Protein AF-A0A7J7TX63-F1 (afdb_monomer_lite)

Structure (mmCIF, N/CA/C/O backbone):
data_AF-A0A7J7TX63-F1
#
_entry.id   AF-A0A7J7TX63-F1
#
loop_
_atom_site.group_PDB
_atom_site.id
_atom_site.type_symbol
_atom_site.label_atom_id
_atom_site.label_alt_id
_atom_site.label_comp_id
_atom_site.label_asym_id
_atom_site.label_entity_id
_atom_site.label_seq_id
_atom_site.pdbx_PDB_ins_code
_atom_site.Cartn_x
_atom_site.Cartn_y
_atom_site.Cartn_z
_atom_site.occupancy
_atom_site.B_iso_or_equiv
_atom_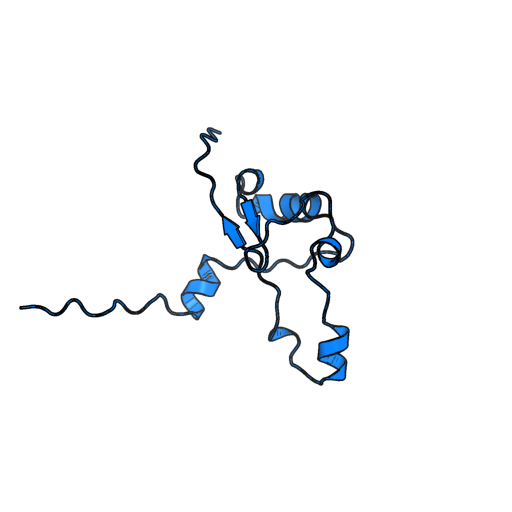site.auth_seq_id
_atom_site.auth_comp_id
_atom_site.auth_asym_id
_atom_site.auth_atom_id
_atom_site.pdbx_PDB_model_num
ATOM 1 N N . MET A 1 1 ? -5.330 -40.725 -25.809 1.00 42.59 1 MET A N 1
ATOM 2 C CA . MET A 1 1 ? -5.179 -39.253 -25.761 1.00 42.59 1 MET A CA 1
ATOM 3 C C . MET A 1 1 ? -5.142 -38.820 -24.302 1.00 42.59 1 MET A C 1
ATOM 5 O O . MET A 1 1 ? -6.085 -39.157 -23.592 1.00 42.59 1 MET A O 1
ATOM 9 N N . PRO A 1 2 ? -4.081 -38.156 -23.818 1.00 42.59 2 PRO A N 1
ATOM 10 C CA . PRO A 1 2 ? -4.022 -37.711 -22.433 1.00 42.59 2 PRO A CA 1
ATOM 11 C C . PRO A 1 2 ? -4.830 -36.418 -22.284 1.00 42.59 2 PRO A C 1
ATOM 13 O O . PRO A 1 2 ? -4.568 -35.423 -22.957 1.00 42.59 2 PRO A O 1
ATOM 16 N N . ARG A 1 3 ? -5.844 -36.439 -21.417 1.00 51.66 3 ARG A N 1
ATOM 17 C CA . ARG A 1 3 ? -6.556 -35.228 -21.002 1.00 51.66 3 ARG A CA 1
ATOM 18 C C . ARG A 1 3 ? -5.585 -34.414 -20.147 1.00 51.66 3 ARG A C 1
ATOM 20 O O . ARG A 1 3 ? -5.186 -34.886 -19.086 1.00 51.66 3 ARG A O 1
ATOM 27 N N . ARG A 1 4 ? -5.172 -33.228 -20.612 1.00 52.56 4 ARG A N 1
ATOM 28 C CA . ARG A 1 4 ? -4.494 -32.237 -19.761 1.00 52.56 4 ARG A CA 1
ATOM 29 C C . ARG A 1 4 ? -5.465 -31.888 -18.632 1.00 52.56 4 ARG A C 1
ATOM 31 O O . ARG A 1 4 ? -6.438 -31.177 -18.861 1.00 52.56 4 ARG A O 1
ATOM 38 N N . GLY A 1 5 ? -5.250 -32.474 -17.457 1.00 51.19 5 GLY A N 1
ATOM 39 C CA . GLY A 1 5 ? -5.959 -32.084 -16.246 1.00 51.19 5 GLY A CA 1
ATOM 40 C C . GLY A 1 5 ? -5.620 -30.635 -15.910 1.00 51.19 5 GLY A C 1
ATOM 41 O O . GLY A 1 5 ? -4.493 -30.195 -16.139 1.00 51.19 5 GLY A O 1
ATOM 42 N N . LEU A 1 6 ? -6.604 -29.900 -15.395 1.00 57.31 6 LEU A N 1
ATOM 43 C CA . LEU A 1 6 ? -6.370 -28.634 -14.710 1.00 57.31 6 LEU A CA 1
ATOM 44 C C . LEU A 1 6 ? -5.308 -28.892 -13.634 1.00 57.31 6 LEU A C 1
ATOM 46 O O . LEU A 1 6 ? -5.509 -29.729 -12.755 1.00 57.31 6 LEU A O 1
ATOM 50 N N . VAL A 1 7 ? -4.152 -28.240 -13.755 1.00 55.44 7 VAL A N 1
ATOM 51 C CA . VAL A 1 7 ? -3.126 -28.273 -12.711 1.00 55.44 7 VAL A CA 1
ATOM 52 C C . VAL A 1 7 ? -3.766 -27.639 -11.482 1.00 55.44 7 VAL A C 1
ATOM 54 O O . VAL A 1 7 ? -4.301 -26.535 -11.586 1.00 55.44 7 VAL A O 1
ATOM 57 N N . ALA A 1 8 ? -3.773 -28.340 -10.347 1.00 59.31 8 ALA A N 1
ATOM 58 C CA . ALA A 1 8 ? -4.221 -27.742 -9.098 1.00 59.31 8 ALA A CA 1
ATOM 59 C C . ALA A 1 8 ? -3.410 -26.459 -8.878 1.00 59.31 8 ALA A C 1
ATOM 61 O O . ALA A 1 8 ? -2.177 -26.498 -8.893 1.00 59.31 8 ALA A O 1
ATOM 62 N N . GLY A 1 9 ? -4.103 -25.324 -8.749 1.00 59.06 9 GLY A N 1
ATOM 63 C CA . GLY A 1 9 ? -3.463 -24.070 -8.371 1.00 59.06 9 GLY A CA 1
ATOM 64 C C . GLY A 1 9 ? -2.676 -24.258 -7.067 1.00 59.06 9 GLY A C 1
ATOM 65 O O . GLY A 1 9 ? -2.960 -25.190 -6.308 1.00 59.06 9 GLY A O 1
ATOM 66 N N . PRO A 1 10 ? -1.660 -23.424 -6.805 1.00 58.34 10 PRO A N 1
ATOM 67 C CA . PRO A 1 10 ? -0.870 -23.538 -5.585 1.00 58.34 10 PRO A CA 1
ATOM 68 C C . PRO A 1 10 ? -1.788 -23.553 -4.353 1.00 58.34 10 PRO A C 1
ATOM 70 O O . PRO A 1 10 ? -2.740 -22.778 -4.280 1.00 58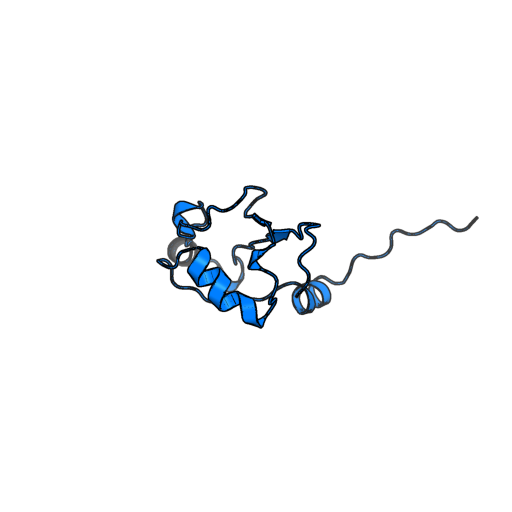.34 10 PRO A O 1
ATOM 73 N N . ASN A 1 11 ? -1.506 -24.445 -3.394 1.00 62.25 11 ASN A N 1
ATOM 74 C CA . ASN A 1 11 ? -2.189 -24.469 -2.097 1.00 62.25 11 ASN A CA 1
ATOM 75 C C . ASN A 1 11 ? -2.181 -23.043 -1.510 1.00 62.25 11 ASN A C 1
ATOM 77 O O . ASN A 1 11 ? -1.122 -22.416 -1.471 1.00 62.25 11 ASN A O 1
ATOM 81 N N . PHE A 1 12 ? -3.336 -22.535 -1.069 1.00 58.22 12 PHE A N 1
ATOM 82 C CA . PHE A 1 12 ? -3.492 -21.177 -0.535 1.00 58.22 12 PHE A CA 1
ATOM 83 C C . PHE A 1 12 ? -2.502 -20.873 0.601 1.00 58.22 12 PHE A C 1
ATOM 85 O O . PHE A 1 12 ? -1.964 -19.771 0.685 1.00 58.22 12 PHE A O 1
ATOM 92 N N . GLU A 1 13 ? -2.173 -21.876 1.416 1.00 59.09 13 GLU A N 1
ATOM 93 C CA . GLU A 1 13 ? -1.170 -21.760 2.478 1.00 59.09 13 GLU A CA 1
ATOM 94 C C . GLU A 1 13 ? 0.251 -21.555 1.918 1.00 59.09 13 GLU A C 1
ATOM 96 O O . GLU A 1 13 ? 1.028 -20.737 2.416 1.00 59.09 13 GLU A O 1
ATOM 101 N N . PHE A 1 14 ? 0.577 -22.241 0.819 1.00 54.50 14 PHE A N 1
ATOM 102 C CA . PHE A 1 14 ? 1.843 -22.074 0.104 1.00 54.50 14 PHE A CA 1
ATOM 103 C C . PHE A 1 14 ? 1.897 -20.733 -0.646 1.00 54.50 14 PHE A C 1
ATOM 105 O O . PHE A 1 14 ? 2.945 -20.091 -0.695 1.00 54.50 14 PHE A O 1
ATOM 112 N N . PHE A 1 15 ? 0.762 -20.285 -1.190 1.00 58.53 15 PHE A N 1
ATOM 113 C CA . PHE A 1 15 ? 0.632 -18.995 -1.865 1.00 58.53 15 PHE A CA 1
ATOM 114 C C . PHE A 1 15 ? 0.827 -17.824 -0.889 1.00 58.53 15 PHE A C 1
ATOM 116 O O . PHE A 1 15 ? 1.646 -16.944 -1.163 1.00 58.53 15 PHE A O 1
ATOM 123 N N . ARG A 1 16 ? 0.178 -17.856 0.290 1.00 58.41 16 ARG A N 1
ATOM 124 C CA . ARG A 1 16 ? 0.372 -16.847 1.353 1.00 58.41 16 ARG A CA 1
ATOM 125 C C . ARG A 1 16 ? 1.837 -16.735 1.766 1.00 58.41 16 ARG A C 1
ATOM 127 O O . ARG A 1 16 ? 2.349 -15.627 1.849 1.00 58.41 16 ARG A O 1
ATOM 134 N N . ARG A 1 17 ? 2.536 -17.862 1.954 1.00 55.78 17 ARG A N 1
ATOM 135 C CA . ARG A 1 17 ? 3.955 -17.869 2.364 1.00 55.78 17 ARG A CA 1
ATOM 136 C C . ARG A 1 17 ? 4.919 -17.243 1.354 1.00 55.78 17 ARG A C 1
ATOM 138 O O . ARG A 1 17 ? 6.022 -16.877 1.747 1.00 55.78 17 ARG A O 1
ATOM 145 N N . ARG A 1 18 ? 4.564 -17.179 0.067 1.00 61.09 18 ARG A N 1
ATOM 146 C CA . ARG A 1 18 ? 5.481 -16.733 -0.996 1.00 61.09 18 ARG A CA 1
ATOM 147 C C . ARG A 1 18 ? 5.177 -15.326 -1.511 1.00 61.09 18 ARG A C 1
ATOM 149 O O . ARG A 1 18 ? 6.113 -14.664 -1.948 1.00 61.09 18 ARG A O 1
ATOM 156 N N . TYR A 1 19 ? 3.914 -14.897 -1.476 1.00 68.06 19 TYR A N 1
ATOM 157 C CA . TYR A 1 19 ? 3.452 -13.686 -2.167 1.00 68.06 19 TYR A CA 1
ATOM 158 C C . TYR A 1 19 ? 2.749 -12.665 -1.268 1.00 68.06 19 TYR A C 1
ATOM 160 O O . TYR A 1 19 ? 2.395 -11.595 -1.754 1.00 68.06 19 TYR A O 1
ATOM 168 N N . PHE A 1 20 ? 2.540 -12.973 0.014 1.00 80.69 20 PHE A N 1
ATOM 169 C CA . PHE A 1 20 ? 1.941 -12.039 0.962 1.00 80.69 20 PHE A CA 1
ATOM 170 C C . PHE A 1 20 ? 2.988 -11.584 1.978 1.00 80.69 20 PHE A C 1
ATOM 172 O O . PHE A 1 20 ? 3.587 -12.409 2.668 1.00 80.69 20 PHE A O 1
ATOM 179 N N . THR A 1 21 ? 3.185 -10.273 2.076 1.00 87.00 21 THR A N 1
ATOM 180 C CA . THR A 1 21 ? 4.077 -9.652 3.059 1.00 87.00 21 THR A CA 1
ATOM 181 C C . THR A 1 21 ? 3.218 -8.787 3.975 1.00 87.00 21 THR A C 1
ATOM 183 O O . THR A 1 21 ? 2.936 -7.645 3.614 1.00 87.00 21 THR A O 1
ATOM 186 N N . PRO A 1 22 ? 2.735 -9.324 5.110 1.00 88.75 22 PRO A N 1
ATOM 187 C CA . PRO A 1 22 ? 1.985 -8.521 6.064 1.00 88.75 22 PRO A CA 1
ATOM 188 C C . PRO A 1 22 ? 2.903 -7.450 6.658 1.00 88.75 22 PRO A C 1
ATOM 190 O O . PRO A 1 22 ? 4.042 -7.737 7.032 1.00 88.75 22 PRO A O 1
ATOM 193 N N . ILE A 1 23 ? 2.403 -6.222 6.725 1.00 90.38 23 ILE A N 1
ATOM 194 C CA . ILE A 1 23 ? 3.094 -5.082 7.319 1.00 90.38 23 ILE A CA 1
ATOM 195 C C . ILE A 1 23 ? 2.074 -4.235 8.077 1.00 90.38 23 ILE A C 1
ATOM 197 O O . ILE A 1 23 ? 1.000 -3.946 7.559 1.00 90.38 23 ILE A O 1
ATOM 201 N N . GLU A 1 24 ? 2.414 -3.852 9.302 1.00 91.62 24 GLU A N 1
ATOM 202 C CA . GLU A 1 24 ? 1.638 -2.897 10.095 1.00 91.62 24 GLU A CA 1
ATOM 203 C C . GLU A 1 24 ? 2.097 -1.483 9.753 1.00 91.62 24 GLU A C 1
ATOM 205 O O . GLU A 1 24 ? 3.296 -1.196 9.807 1.00 91.62 24 GLU A O 1
ATOM 210 N N . VAL A 1 25 ? 1.171 -0.598 9.399 1.00 93.38 25 VAL A N 1
ATOM 211 C CA . VAL A 1 25 ? 1.449 0.784 8.984 1.00 93.38 25 VAL A CA 1
ATOM 212 C C . VAL A 1 25 ? 0.584 1.760 9.769 1.00 93.38 25 VAL A C 1
ATOM 214 O O . VAL A 1 25 ? -0.488 1.401 10.243 1.00 93.38 25 VAL A O 1
ATOM 217 N N . GLY A 1 26 ? 1.063 2.986 9.949 1.00 92.88 26 GLY A N 1
ATOM 218 C CA . GLY A 1 26 ? 0.291 4.050 10.574 1.00 92.88 26 GLY A CA 1
ATOM 219 C C . GLY A 1 26 ? -0.807 4.561 9.642 1.00 92.88 26 GLY A C 1
ATOM 220 O O . GLY A 1 26 ? -0.572 4.760 8.454 1.00 92.88 26 GLY A O 1
ATOM 221 N N . ALA A 1 27 ? -1.989 4.851 10.192 1.00 92.19 27 ALA A N 1
ATOM 222 C CA . ALA A 1 27 ? -3.141 5.344 9.427 1.00 92.19 27 ALA A CA 1
ATOM 223 C C . ALA A 1 27 ? -2.881 6.674 8.686 1.00 92.19 27 ALA A C 1
ATOM 225 O O . ALA A 1 27 ? -3.501 6.956 7.663 1.00 92.19 27 ALA A O 1
ATOM 226 N N . LEU A 1 28 ? -1.949 7.486 9.198 1.00 95.31 28 LEU A N 1
ATOM 227 C CA . LEU A 1 28 ? -1.559 8.773 8.616 1.00 95.31 28 LEU A CA 1
ATOM 228 C C . LEU A 1 28 ? -0.363 8.671 7.658 1.00 95.31 28 LEU A C 1
ATOM 230 O O . LEU A 1 28 ? 0.042 9.693 7.110 1.00 95.31 28 LEU A O 1
ATOM 234 N N . GLU A 1 29 ? 0.217 7.479 7.477 1.00 97.00 29 GLU A N 1
ATOM 235 C CA . GLU A 1 29 ? 1.296 7.287 6.506 1.00 97.00 29 GLU A CA 1
ATOM 236 C C . GLU A 1 29 ? 0.747 7.459 5.083 1.00 97.00 29 GLU A C 1
ATOM 238 O O . GLU A 1 29 ? -0.283 6.895 4.699 1.00 97.00 29 GLU A O 1
ATOM 243 N N . SER A 1 30 ? 1.474 8.226 4.278 1.00 98.06 30 SER A N 1
ATOM 244 C CA . SER A 1 30 ? 1.301 8.256 2.832 1.00 98.06 30 SER A CA 1
ATOM 245 C C . SER A 1 30 ? 1.758 6.939 2.203 1.00 98.06 30 SER A C 1
ATOM 247 O O . SER A 1 30 ? 2.618 6.220 2.721 1.00 98.06 30 SER A O 1
ATOM 249 N N . MET A 1 31 ? 1.250 6.643 1.011 1.00 97.88 31 MET A N 1
ATOM 250 C CA . MET A 1 31 ? 1.701 5.490 0.230 1.00 97.88 31 MET A CA 1
ATOM 251 C C . MET A 1 31 ? 3.213 5.527 -0.089 1.00 97.88 31 MET A C 1
ATOM 253 O O . MET A 1 31 ? 3.825 4.466 -0.231 1.00 97.88 31 MET A O 1
ATOM 257 N N . TRP A 1 32 ? 3.848 6.707 -0.151 1.00 97.94 32 TRP A N 1
ATOM 258 C CA . TRP A 1 32 ? 5.311 6.843 -0.250 1.00 97.94 32 TRP A CA 1
ATOM 259 C C . TRP A 1 32 ? 6.054 6.334 0.990 1.00 97.94 32 TRP A C 1
ATOM 261 O O . TRP A 1 32 ? 7.054 5.624 0.861 1.00 97.94 32 TRP A O 1
ATOM 271 N N . GLU A 1 33 ? 5.577 6.669 2.187 1.00 98.00 33 GLU A N 1
ATOM 272 C CA . GLU A 1 33 ? 6.165 6.198 3.449 1.00 98.00 33 GLU A CA 1
ATOM 273 C C . GLU A 1 33 ? 6.006 4.680 3.585 1.00 98.00 33 GLU A C 1
ATOM 275 O O . GLU A 1 33 ? 6.979 3.972 3.873 1.00 98.00 33 GLU A O 1
ATOM 280 N N . ILE A 1 34 ? 4.828 4.163 3.224 1.00 97.25 34 ILE A N 1
ATOM 281 C CA . ILE A 1 34 ? 4.559 2.722 3.170 1.00 97.25 34 ILE A CA 1
ATOM 282 C C . ILE A 1 34 ? 5.502 2.026 2.174 1.00 97.25 34 ILE A C 1
ATOM 284 O O . ILE A 1 34 ? 6.099 0.997 2.505 1.00 97.25 34 ILE A O 1
ATOM 288 N N . LEU A 1 35 ? 5.708 2.589 0.975 1.00 96.69 35 LEU A N 1
ATOM 289 C CA . LEU A 1 35 ? 6.676 2.064 0.007 1.00 96.69 35 LEU A CA 1
ATOM 290 C C . LEU A 1 35 ? 8.087 2.013 0.603 1.00 96.69 35 LEU A C 1
ATOM 292 O O . LEU A 1 35 ? 8.751 0.984 0.478 1.00 96.69 35 LEU A O 1
ATOM 296 N N . HIS A 1 36 ? 8.549 3.076 1.266 1.00 96.44 36 HIS A N 1
ATOM 297 C CA . HIS A 1 36 ? 9.882 3.102 1.875 1.00 96.44 36 HIS A CA 1
ATOM 298 C C . HIS A 1 36 ? 10.089 1.961 2.874 1.00 96.44 36 HIS A C 1
ATOM 300 O O . HIS A 1 36 ? 11.159 1.347 2.893 1.00 96.44 36 HIS A O 1
ATOM 306 N N . ARG A 1 37 ? 9.056 1.627 3.653 1.00 95.38 37 ARG A N 1
ATOM 307 C CA . ARG A 1 37 ? 9.074 0.479 4.569 1.00 95.38 37 ARG A CA 1
ATOM 308 C C . ARG A 1 37 ? 9.015 -0.869 3.851 1.00 95.38 37 ARG A C 1
ATOM 310 O O . ARG A 1 37 ? 9.506 -1.858 4.388 1.00 95.38 37 ARG A O 1
ATOM 317 N N . TYR A 1 38 ? 8.451 -0.910 2.645 1.00 95.25 38 TYR A N 1
ATO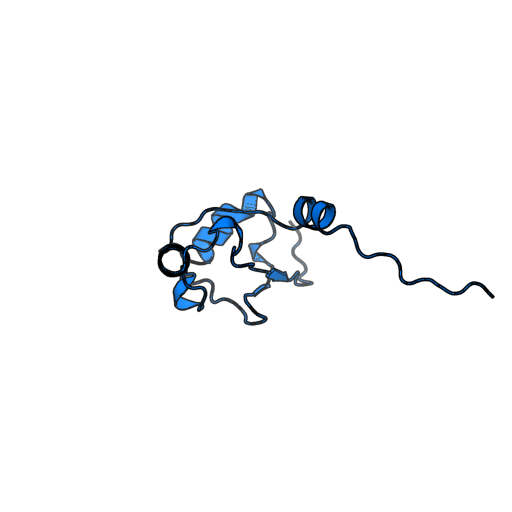M 318 C CA . TYR A 1 38 ? 8.335 -2.115 1.825 1.00 95.25 38 TYR A CA 1
ATOM 319 C C . TYR A 1 38 ? 9.587 -2.424 0.981 1.00 95.25 38 TYR A C 1
ATOM 321 O O . TYR A 1 38 ? 9.836 -3.588 0.658 1.00 95.25 38 TYR A O 1
ATOM 329 N N . LEU A 1 39 ? 10.419 -1.425 0.660 1.00 94.12 39 LEU A N 1
ATOM 330 C CA . LEU A 1 39 ? 11.643 -1.591 -0.145 1.00 94.12 39 LEU A CA 1
ATOM 331 C C . LEU A 1 39 ? 12.593 -2.717 0.324 1.00 94.12 39 LEU A C 1
ATOM 333 O O . LEU A 1 39 ? 13.147 -3.398 -0.540 1.00 94.12 39 LEU A O 1
ATOM 337 N N . PRO A 1 40 ? 12.779 -3.001 1.631 1.00 93.56 40 PRO A N 1
ATOM 338 C CA . PRO A 1 40 ? 13.579 -4.146 2.078 1.00 93.56 40 PRO A CA 1
ATOM 339 C C . PRO A 1 40 ? 13.062 -5.513 1.598 1.00 93.56 40 PRO A C 1
ATOM 341 O O . PRO A 1 40 ? 13.840 -6.462 1.508 1.00 93.56 40 PRO A O 1
ATOM 344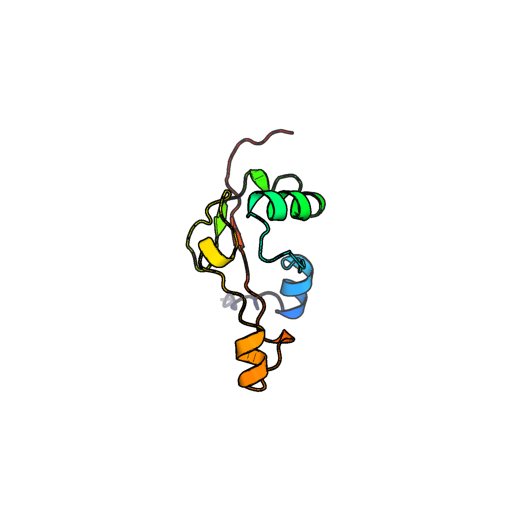 N N . HIS A 1 41 ? 11.768 -5.631 1.286 1.00 90.38 41 HIS A N 1
ATOM 345 C CA . HIS A 1 41 ? 11.163 -6.854 0.748 1.00 90.38 41 HIS A CA 1
ATOM 346 C C . HIS A 1 41 ? 11.263 -6.934 -0.779 1.00 90.38 41 HIS A C 1
ATOM 348 O O . HIS A 1 41 ? 11.380 -8.029 -1.332 1.00 90.38 41 HIS A O 1
ATOM 354 N N . ASN A 1 42 ? 11.227 -5.785 -1.457 1.00 90.75 42 ASN A N 1
ATOM 355 C CA . ASN A 1 42 ? 11.433 -5.660 -2.895 1.00 90.75 42 ASN A CA 1
ATOM 356 C C . ASN A 1 42 ? 12.055 -4.292 -3.215 1.00 90.75 42 ASN A C 1
ATOM 358 O O . ASN A 1 42 ? 11.357 -3.277 -3.251 1.00 90.75 42 ASN A O 1
ATOM 362 N N . ALA A 1 43 ? 13.357 -4.285 -3.508 1.00 91.62 43 ALA A N 1
ATOM 363 C CA . ALA A 1 43 ? 14.120 -3.066 -3.786 1.00 91.62 43 ALA A CA 1
ATOM 364 C C . ALA A 1 43 ? 13.619 -2.295 -5.021 1.00 91.62 43 ALA A C 1
ATOM 366 O O . ALA A 1 43 ? 13.874 -1.101 -5.147 1.00 91.62 43 ALA A O 1
ATOM 367 N N . HIS A 1 44 ? 12.877 -2.962 -5.907 1.00 90.62 44 HIS A N 1
ATOM 368 C CA . HIS A 1 44 ? 12.329 -2.387 -7.132 1.00 90.62 44 HIS A CA 1
ATOM 369 C C . HIS A 1 44 ? 10.851 -2.001 -7.002 1.00 90.62 44 HIS A C 1
ATOM 371 O O . HIS A 1 44 ? 10.233 -1.624 -7.991 1.00 90.62 44 HIS A O 1
ATOM 377 N N . ALA A 1 45 ? 10.253 -2.075 -5.806 1.00 93.25 45 ALA A N 1
ATOM 378 C CA . ALA A 1 45 ? 8.821 -1.821 -5.619 1.00 93.25 45 ALA A CA 1
ATOM 379 C C . ALA A 1 45 ? 8.374 -0.399 -6.008 1.00 93.25 45 ALA A C 1
ATOM 381 O O . ALA A 1 45 ? 7.190 -0.186 -6.269 1.00 93.25 45 ALA A O 1
ATOM 382 N N . ALA A 1 46 ? 9.307 0.556 -6.081 1.00 93.81 46 ALA A N 1
ATOM 383 C CA . ALA A 1 46 ? 9.050 1.915 -6.557 1.00 93.81 46 ALA A CA 1
ATOM 384 C C . ALA A 1 46 ? 8.656 1.971 -8.046 1.00 93.81 46 ALA A C 1
ATOM 386 O O . ALA A 1 46 ? 7.943 2.881 -8.456 1.00 93.81 46 ALA A O 1
ATOM 387 N N . SER A 1 47 ? 9.088 0.989 -8.838 1.00 92.25 47 SER A N 1
ATOM 388 C CA . SER A 1 47 ? 8.808 0.891 -10.278 1.00 92.25 47 SER A CA 1
ATOM 389 C C . SER A 1 47 ? 7.488 0.180 -10.582 1.00 92.25 47 SER A C 1
ATOM 391 O O . SER A 1 47 ? 7.037 0.126 -11.723 1.00 92.25 47 SER A O 1
ATOM 393 N N . TYR A 1 48 ? 6.848 -0.397 -9.565 1.00 94.25 48 TYR A N 1
ATOM 394 C CA . TYR A 1 48 ? 5.642 -1.200 -9.724 1.00 94.25 48 TYR A CA 1
ATOM 395 C C . TYR A 1 48 ? 4.415 -0.297 -9.619 1.00 94.25 48 TYR A C 1
ATOM 397 O O . TYR A 1 48 ? 4.426 0.728 -8.940 1.00 94.25 48 TYR A O 1
ATOM 405 N N . THR A 1 49 ? 3.312 -0.691 -10.252 1.00 95.50 49 THR A N 1
ATOM 406 C CA . THR A 1 49 ? 2.027 -0.017 -10.051 1.00 95.50 49 THR A CA 1
ATOM 407 C C . THR A 1 49 ? 1.290 -0.641 -8.875 1.00 95.50 49 THR A C 1
ATOM 409 O O . THR A 1 49 ? 0.929 -1.819 -8.909 1.00 95.50 49 THR A O 1
ATOM 412 N N . TRP A 1 50 ? 1.035 0.170 -7.852 1.00 97.12 50 TRP A N 1
ATOM 413 C CA . TRP A 1 50 ? 0.313 -0.218 -6.646 1.00 97.12 50 TRP A CA 1
ATOM 414 C C . TRP A 1 50 ? -1.192 -0.068 -6.863 1.00 97.12 50 TRP A C 1
ATOM 416 O O . TRP A 1 50 ? -1.656 0.973 -7.339 1.00 97.12 50 TRP A O 1
ATOM 426 N N . LYS A 1 51 ? -1.958 -1.119 -6.550 1.00 97.00 51 LYS A N 1
ATOM 427 C CA . LYS A 1 51 ? -3.406 -1.145 -6.769 1.00 97.00 51 LYS A CA 1
ATOM 428 C C . LYS A 1 51 ? -4.184 -1.715 -5.597 1.00 97.00 51 LYS A C 1
ATOM 430 O O . LYS A 1 51 ? -3.783 -2.720 -5.015 1.00 97.00 51 LYS A O 1
ATOM 435 N N . TYR A 1 52 ? -5.361 -1.149 -5.370 1.00 96.19 52 TYR A N 1
ATOM 436 C CA . TYR A 1 52 ? -6.387 -1.686 -4.482 1.00 96.19 52 TYR A CA 1
ATOM 437 C 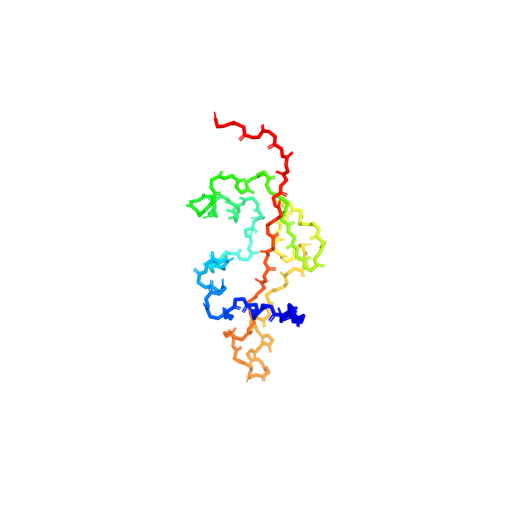C . TYR A 1 52 ? -7.694 -1.838 -5.257 1.00 96.19 52 TYR A C 1
ATOM 439 O O . TYR A 1 52 ? -8.082 -0.939 -6.001 1.00 96.19 52 TYR A O 1
ATOM 447 N N . GLU A 1 53 ? -8.317 -3.017 -5.175 1.00 94.31 53 GLU A N 1
ATOM 448 C CA . GLU A 1 53 ? -9.536 -3.357 -5.933 1.00 94.31 53 GLU A CA 1
ATOM 449 C C . GLU A 1 53 ? -9.465 -3.002 -7.437 1.00 94.31 53 GLU A C 1
ATOM 451 O O . GLU A 1 53 ? -10.425 -2.553 -8.062 1.00 94.31 53 GLU A O 1
ATOM 456 N N . GLY A 1 54 ? -8.281 -3.169 -8.038 1.00 93.38 54 GLY A N 1
ATOM 457 C CA . GLY A 1 54 ? -8.031 -2.871 -9.452 1.00 93.38 54 GLY A CA 1
ATOM 458 C C . GLY A 1 54 ? -7.828 -1.388 -9.793 1.00 93.38 54 GLY A C 1
ATOM 459 O O . GLY A 1 54 ? -7.474 -1.088 -10.936 1.00 93.38 54 GLY A O 1
ATOM 460 N N . LYS A 1 55 ? -7.979 -0.471 -8.831 1.00 96.38 55 LYS A N 1
ATOM 461 C CA . LYS A 1 55 ? -7.714 0.967 -8.987 1.00 96.38 55 LYS A CA 1
ATOM 462 C C . LYS A 1 55 ? -6.266 1.287 -8.626 1.00 96.38 55 LYS A C 1
ATOM 464 O O . LYS A 1 55 ? -5.723 0.704 -7.692 1.00 96.38 55 LYS A O 1
ATOM 469 N N . ASN A 1 56 ? -5.645 2.205 -9.363 1.00 97.50 56 ASN A N 1
ATOM 470 C CA . ASN A 1 56 ? -4.302 2.686 -9.040 1.00 97.50 56 ASN A CA 1
ATOM 471 C C . ASN A 1 56 ? -4.352 3.551 -7.779 1.00 97.50 56 ASN A C 1
ATOM 473 O O . ASN A 1 56 ? -5.228 4.408 -7.669 1.00 97.50 56 ASN A O 1
ATOM 477 N N . LEU A 1 57 ? -3.402 3.334 -6.876 1.00 97.94 57 LEU A N 1
ATOM 478 C CA . LEU A 1 57 ? -3.236 4.157 -5.684 1.00 97.94 57 LEU A CA 1
ATOM 479 C C . LEU A 1 57 ? -2.498 5.456 -6.028 1.00 97.94 57 LEU A C 1
ATOM 481 O O . LEU A 1 57 ? -1.564 5.459 -6.833 1.00 97.94 57 LEU A O 1
ATOM 485 N N . ASN A 1 58 ? -2.920 6.557 -5.414 1.00 97.88 58 ASN A N 1
ATOM 486 C CA . ASN A 1 58 ? -2.170 7.802 -5.389 1.00 97.88 58 ASN A CA 1
ATOM 487 C C . ASN A 1 58 ? -1.087 7.713 -4.308 1.00 97.88 58 ASN A C 1
ATOM 489 O O . ASN A 1 58 ? -1.397 7.547 -3.127 1.00 97.88 58 ASN A O 1
ATOM 493 N N . MET A 1 59 ? 0.174 7.847 -4.723 1.00 97.44 59 MET A N 1
ATOM 494 C CA . MET A 1 59 ? 1.328 7.683 -3.840 1.00 97.44 59 MET A CA 1
ATOM 495 C C . MET A 1 59 ? 1.473 8.814 -2.804 1.00 97.44 59 MET A C 1
ATOM 497 O O . MET A 1 59 ? 2.077 8.609 -1.755 1.00 97.44 59 MET A O 1
ATOM 501 N N . GLU A 1 60 ? 0.904 9.992 -3.075 1.00 97.94 60 GLU A N 1
ATOM 502 C CA . GLU A 1 60 ? 0.925 11.150 -2.165 1.00 97.94 60 GLU A CA 1
ATOM 503 C C . GLU A 1 60 ? -0.159 11.090 -1.079 1.00 97.94 60 GLU A C 1
ATOM 505 O O . GLU A 1 60 ? -0.107 11.861 -0.125 1.00 97.94 60 GLU A O 1
ATOM 510 N N . CYS A 1 61 ? -1.129 10.185 -1.222 1.00 98.06 61 CYS A N 1
ATOM 511 C CA . CYS A 1 61 ? -2.279 10.064 -0.332 1.00 98.06 61 CYS A CA 1
ATOM 512 C C . CYS A 1 61 ? -2.086 8.965 0.718 1.00 98.06 61 CYS A C 1
ATOM 514 O O . CYS A 1 61 ? -1.307 8.026 0.519 1.00 98.06 61 CYS A O 1
ATOM 516 N N . THR A 1 62 ? -2.845 9.056 1.809 1.00 98.19 62 THR A N 1
ATOM 517 C CA . THR A 1 62 ? -2.949 7.992 2.822 1.00 98.19 62 THR A CA 1
ATOM 518 C C . THR A 1 62 ? -3.764 6.799 2.311 1.00 98.19 62 THR A C 1
ATOM 520 O O . THR A 1 62 ? -4.354 6.840 1.224 1.00 98.19 62 THR A O 1
ATOM 523 N N . LEU A 1 63 ? -3.817 5.712 3.088 1.00 96.88 63 LEU A N 1
ATOM 524 C CA . LEU A 1 63 ? -4.693 4.571 2.795 1.00 96.88 63 LEU A CA 1
ATOM 525 C C . LEU A 1 63 ? -6.169 4.990 2.734 1.00 96.88 63 LEU A C 1
ATOM 527 O O . LEU A 1 63 ? -6.853 4.674 1.758 1.00 96.88 63 LEU A O 1
ATOM 531 N N . GLU A 1 64 ? -6.630 5.767 3.715 1.00 96.25 64 GLU A N 1
ATOM 532 C CA . GLU A 1 64 ? -8.025 6.211 3.799 1.00 96.25 64 GLU A CA 1
ATOM 533 C C . GLU A 1 64 ? -8.415 7.112 2.619 1.00 96.25 64 GLU A C 1
ATOM 535 O O . GLU A 1 64 ? -9.457 6.907 1.996 1.00 96.25 64 GLU A O 1
ATOM 540 N N . GLU A 1 65 ? -7.549 8.055 2.238 1.00 97.56 65 GLU A N 1
ATOM 541 C CA . GLU A 1 65 ? -7.758 8.926 1.072 1.00 97.56 65 GLU A CA 1
ATOM 542 C C . GLU A 1 65 ? -7.789 8.145 -0.251 1.00 97.56 65 GLU A C 1
ATOM 544 O O . GLU A 1 65 ? -8.475 8.531 -1.200 1.00 97.56 65 GLU A O 1
ATOM 549 N N . ASN A 1 66 ? -7.084 7.015 -0.309 1.00 97.56 66 ASN A N 1
ATOM 550 C CA . ASN A 1 66 ? -7.146 6.067 -1.418 1.00 97.56 66 ASN A CA 1
ATOM 551 C C . ASN A 1 66 ? -8.375 5.134 -1.368 1.00 97.56 66 ASN A C 1
ATOM 553 O O . ASN A 1 66 ? -8.552 4.297 -2.259 1.00 97.56 66 ASN A O 1
ATOM 557 N N . GLY A 1 67 ? -9.242 5.280 -0.363 1.00 95.56 67 GLY A N 1
ATOM 558 C CA . GLY A 1 67 ? -10.450 4.478 -0.179 1.00 95.56 67 GLY A CA 1
ATOM 559 C C . GLY A 1 67 ? -10.225 3.139 0.525 1.00 95.56 67 GLY A C 1
ATOM 560 O O . GLY A 1 67 ? -11.107 2.285 0.468 1.00 95.56 67 GLY A O 1
ATOM 561 N N . ILE A 1 68 ? -9.072 2.944 1.169 1.00 95.06 68 ILE A N 1
ATOM 562 C CA . ILE A 1 68 ? -8.783 1.798 2.038 1.00 95.06 68 ILE A CA 1
ATOM 563 C C . ILE A 1 68 ? -9.024 2.259 3.474 1.00 95.06 68 ILE A C 1
ATOM 565 O O . ILE A 1 68 ? -8.162 2.886 4.087 1.00 95.06 68 ILE A O 1
ATOM 569 N N . ARG A 1 69 ? -10.229 2.007 3.982 1.00 90.88 69 ARG A N 1
ATOM 570 C CA . ARG A 1 69 ? -10.619 2.416 5.332 1.00 90.88 69 ARG A CA 1
ATOM 571 C C 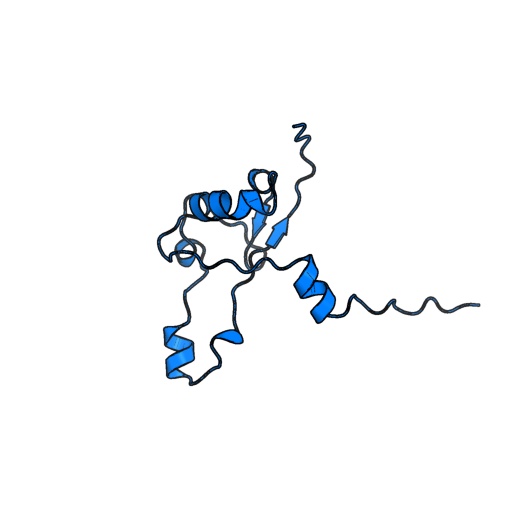. ARG A 1 69 ? -10.077 1.445 6.370 1.00 90.88 69 ARG A C 1
ATOM 573 O O . ARG A 1 69 ? -9.929 0.256 6.097 1.00 90.88 69 ARG A O 1
ATOM 580 N N . ASP A 1 70 ? -9.821 1.982 7.552 1.00 88.00 70 ASP A N 1
ATOM 581 C CA . ASP A 1 70 ? -9.651 1.172 8.745 1.00 88.00 70 ASP A CA 1
ATOM 582 C C . ASP A 1 70 ? -11.037 0.725 9.233 1.00 88.00 70 ASP A C 1
ATOM 584 O O . ASP A 1 70 ? -11.925 1.554 9.453 1.00 88.00 70 ASP A O 1
ATOM 588 N N . GLU A 1 71 ? -11.243 -0.587 9.303 1.00 85.88 71 GLU A N 1
ATOM 589 C CA . GLU A 1 71 ? -12.518 -1.222 9.660 1.00 85.88 71 GLU A CA 1
ATOM 590 C C . GLU A 1 71 ? -12.454 -1.896 11.042 1.00 85.88 71 GLU A C 1
ATOM 592 O O . GLU A 1 71 ? -13.415 -2.554 11.437 1.00 85.88 71 GLU A O 1
ATOM 597 N N . GLU A 1 72 ? -11.363 -1.708 11.802 1.00 82.25 72 GLU A N 1
ATOM 598 C CA . GLU A 1 72 ? -11.153 -2.331 13.121 1.00 82.25 72 GLU A CA 1
ATOM 599 C C . GLU A 1 72 ? -12.337 -2.078 14.075 1.00 82.25 72 GLU A C 1
ATOM 601 O O . GLU A 1 72 ? -12.929 -3.022 14.597 1.00 82.25 72 GLU A O 1
ATOM 606 N N . GLU A 1 73 ? -12.779 -0.821 14.211 1.00 83.75 73 GLU A N 1
ATOM 607 C CA . GLU A 1 73 ? -13.918 -0.465 15.076 1.00 83.75 73 GLU A CA 1
ATOM 608 C C . GLU A 1 73 ? -15.235 -1.126 14.622 1.00 83.75 73 GLU A C 1
ATOM 610 O O . GLU A 1 73 ? -16.062 -1.527 15.444 1.00 83.75 73 GLU A O 1
ATOM 615 N N . GLU A 1 74 ? -15.452 -1.267 13.310 1.00 85.06 74 GLU A N 1
ATOM 616 C CA . GLU A 1 74 ? -16.658 -1.905 12.775 1.00 85.06 74 GLU A CA 1
ATOM 617 C C . GLU A 1 74 ? -16.646 -3.416 13.042 1.00 85.06 74 GLU A C 1
ATOM 619 O O . GLU A 1 74 ? -17.670 -3.979 13.446 1.00 85.06 74 GLU A O 1
ATOM 624 N N . PHE A 1 75 ? -15.490 -4.068 12.897 1.00 85.56 75 PHE A N 1
ATOM 625 C CA . PHE A 1 75 ? -15.333 -5.483 13.230 1.00 85.56 75 PHE A CA 1
ATOM 626 C C . PHE A 1 75 ? -15.536 -5.755 14.718 1.00 85.56 75 PHE A C 1
ATOM 628 O O . PHE A 1 75 ? -16.244 -6.711 15.055 1.00 85.56 75 PHE A O 1
ATOM 635 N N . ASP A 1 76 ? -15.031 -4.882 15.590 1.00 84.19 76 ASP A N 1
ATOM 636 C CA . ASP A 1 76 ? -15.248 -4.965 17.035 1.00 84.19 76 ASP A CA 1
ATOM 637 C C . ASP A 1 76 ? -16.740 -4.898 17.390 1.00 84.19 76 ASP A C 1
ATOM 639 O O . ASP A 1 76 ? -17.258 -5.744 18.126 1.00 84.19 76 ASP A O 1
ATOM 643 N N . ILE A 1 77 ? -17.469 -3.927 16.826 1.00 88.62 77 ILE A N 1
ATOM 644 C CA . ILE A 1 77 ? -18.915 -3.762 17.058 1.00 88.62 77 ILE A CA 1
ATOM 645 C C . ILE A 1 77 ? -19.697 -4.989 16.579 1.00 88.62 77 ILE A C 1
ATOM 647 O O . ILE A 1 77 ? -20.664 -5.411 17.224 1.00 88.62 77 ILE A O 1
ATOM 651 N N . LEU A 1 78 ? -19.297 -5.562 15.444 1.00 88.31 78 LEU A N 1
ATOM 652 C CA . LEU A 1 78 ? -19.940 -6.732 14.851 1.00 88.31 78 LEU A CA 1
ATOM 653 C C . LEU A 1 78 ? -19.475 -8.059 15.474 1.00 88.31 78 LEU A C 1
ATOM 655 O O . LEU A 1 78 ? -20.004 -9.112 15.104 1.00 88.31 78 LEU A O 1
ATOM 659 N N . ASN A 1 79 ? -18.540 -8.022 16.434 1.00 86.94 79 ASN A N 1
ATOM 660 C CA . ASN A 1 79 ? -17.910 -9.191 17.051 1.00 86.94 79 ASN A CA 1
ATOM 661 C C . ASN A 1 79 ? -17.351 -10.158 15.986 1.00 86.94 79 ASN A C 1
ATOM 663 O O . ASN A 1 79 ? -17.545 -11.379 16.053 1.00 86.94 79 ASN A O 1
ATOM 667 N N . MET A 1 80 ? -16.725 -9.576 14.960 1.00 83.00 80 MET A N 1
ATOM 668 C CA . MET A 1 80 ? -16.011 -10.276 13.900 1.00 83.00 80 MET A CA 1
ATOM 669 C C . MET A 1 80 ? -14.552 -10.484 14.308 1.00 83.00 80 MET A C 1
ATOM 671 O O . MET A 1 80 ? -13.993 -9.709 15.071 1.00 83.00 80 MET A O 1
ATOM 675 N N . ASP A 1 81 ? -13.951 -11.562 13.810 1.00 77.50 81 ASP A N 1
ATOM 676 C CA . ASP A 1 81 ? -12.520 -11.812 13.981 1.00 77.50 81 ASP A CA 1
ATOM 677 C C . ASP A 1 81 ? -11.745 -10.786 13.135 1.00 77.50 81 ASP A C 1
ATOM 679 O O . ASP A 1 81 ? -11.878 -10.754 11.909 1.00 77.50 81 ASP A O 1
ATOM 683 N N . ASP A 1 82 ? -10.977 -9.928 13.796 1.00 66.25 82 ASP A N 1
ATOM 684 C CA . ASP A 1 82 ? -10.132 -8.888 13.205 1.00 66.25 82 ASP A CA 1
ATOM 685 C C . ASP A 1 82 ? -9.063 -9.487 12.274 1.00 66.25 82 ASP A C 1
ATOM 687 O O . ASP A 1 82 ? -8.740 -8.933 11.220 1.00 66.25 82 ASP A O 1
ATOM 691 N N . ALA A 1 83 ? -8.591 -10.700 12.572 1.00 66.56 83 ALA A N 1
ATOM 692 C CA . ALA A 1 83 ? -7.647 -11.424 11.728 1.00 66.56 83 ALA A CA 1
ATOM 693 C C . ALA A 1 83 ? -8.263 -11.927 10.408 1.00 66.56 83 ALA A C 1
ATOM 695 O O . ALA A 1 83 ? -7.541 -12.439 9.539 1.00 66.56 83 ALA A O 1
ATOM 696 N N . LEU A 1 84 ? -9.587 -11.824 10.242 1.00 66.69 84 LEU A N 1
ATOM 697 C CA . LEU A 1 84 ? -10.295 -12.328 9.067 1.00 66.69 84 LEU A CA 1
ATOM 698 C C . LEU A 1 84 ? -10.218 -11.369 7.872 1.00 66.69 84 LEU A C 1
ATOM 700 O O . LEU A 1 84 ? -10.368 -11.822 6.731 1.00 66.69 84 LEU A O 1
ATOM 704 N N . HIS A 1 85 ? -9.964 -10.077 8.107 1.00 73.81 85 HIS A N 1
ATOM 705 C CA . HIS A 1 85 ? -9.933 -9.066 7.055 1.00 73.81 85 HIS A CA 1
ATOM 706 C C . HIS A 1 85 ? -8.683 -8.183 7.137 1.00 73.81 85 HIS A C 1
ATOM 708 O O . HIS A 1 85 ? -8.578 -7.274 7.947 1.00 73.81 85 HIS A O 1
ATOM 714 N N . THR A 1 86 ? -7.726 -8.433 6.242 1.00 84.06 86 THR A N 1
ATOM 715 C CA . THR A 1 86 ? -6.591 -7.532 6.007 1.00 84.06 86 THR A CA 1
ATOM 716 C C . THR A 1 86 ? -6.680 -7.018 4.573 1.00 84.06 86 THR A C 1
ATOM 718 O O . THR A 1 86 ? -6.700 -7.850 3.652 1.00 84.06 86 THR A O 1
ATOM 721 N N . PRO A 1 87 ? -6.709 -5.693 4.339 1.00 88.94 87 PRO A N 1
ATOM 722 C CA . PRO A 1 87 ? -6.752 -5.158 2.986 1.00 88.94 87 PRO A CA 1
ATOM 723 C C . PRO A 1 87 ? -5.500 -5.582 2.209 1.00 88.94 87 PRO A C 1
ATOM 725 O O . PRO A 1 87 ? -4.375 -5.541 2.710 1.00 88.94 87 PRO A O 1
ATOM 728 N N . ALA A 1 88 ? -5.692 -6.015 0.963 1.00 91.00 88 ALA A N 1
ATOM 729 C CA . ALA A 1 88 ? -4.609 -6.484 0.106 1.00 91.00 88 ALA A CA 1
ATOM 730 C C . ALA A 1 88 ? -4.284 -5.445 -0.969 1.00 91.00 88 ALA A C 1
ATOM 732 O O . ALA A 1 88 ? -5.107 -5.155 -1.839 1.00 91.00 88 ALA A O 1
ATOM 733 N N . ILE A 1 89 ? -3.052 -4.938 -0.950 1.00 94.38 89 ILE A N 1
ATOM 734 C CA . ILE A 1 89 ? -2.517 -4.077 -2.004 1.00 94.38 89 ILE A CA 1
ATOM 735 C C . ILE A 1 89 ? -1.705 -4.933 -2.976 1.00 94.38 89 ILE A C 1
ATOM 737 O O . ILE A 1 89 ? -0.815 -5.686 -2.582 1.00 94.38 89 ILE A O 1
ATOM 741 N N . LEU A 1 90 ? -2.028 -4.833 -4.262 1.00 94.00 90 LEU A N 1
ATOM 742 C CA . LEU A 1 90 ? -1.389 -5.602 -5.320 1.00 94.00 90 LEU A CA 1
ATOM 743 C C . LEU A 1 90 ? -0.334 -4.746 -6.021 1.00 94.00 90 LEU A C 1
ATOM 745 O O . LEU A 1 90 ? -0.624 -3.640 -6.477 1.00 94.00 90 LEU A O 1
ATOM 749 N N . LEU A 1 91 ? 0.870 -5.294 -6.162 1.00 93.69 91 LEU A N 1
ATOM 750 C CA . LEU A 1 91 ? 1.974 -4.668 -6.884 1.00 93.69 91 LEU A CA 1
ATOM 751 C C . LEU A 1 91 ? 2.097 -5.308 -8.268 1.00 93.69 91 LEU A C 1
ATOM 753 O O . LEU A 1 91 ? 2.435 -6.485 -8.401 1.00 93.69 91 LEU A O 1
ATOM 757 N N . TYR A 1 92 ? 1.826 -4.521 -9.303 1.00 92.88 92 TYR A N 1
ATOM 758 C CA . TYR A 1 92 ? 1.935 -4.939 -10.694 1.00 92.88 92 TYR A CA 1
ATOM 759 C C . TYR A 1 92 ? 3.313 -4.557 -11.219 1.00 92.88 92 TYR A C 1
ATOM 761 O O . TYR A 1 92 ? 3.662 -3.377 -11.233 1.00 92.88 92 TYR A O 1
ATOM 769 N N . PHE A 1 93 ? 4.085 -5.555 -11.648 1.00 90.44 93 PHE A N 1
ATOM 770 C CA . PHE A 1 93 ? 5.347 -5.318 -12.339 1.00 90.44 93 PHE A CA 1
ATOM 771 C C . PHE A 1 93 ? 5.084 -4.533 -13.625 1.00 90.44 93 PHE A C 1
ATOM 773 O O . PHE A 1 93 ? 4.241 -4.929 -14.435 1.00 90.44 93 PHE A O 1
ATOM 780 N N . ASN A 1 94 ? 5.814 -3.438 -13.796 1.00 88.25 94 ASN A N 1
ATOM 781 C CA . ASN A 1 94 ? 5.900 -2.734 -15.062 1.00 88.25 94 ASN A CA 1
ATOM 782 C C . ASN A 1 94 ? 7.156 -3.231 -15.772 1.00 88.25 94 ASN A C 1
ATOM 784 O O . ASN A 1 94 ? 8.210 -3.309 -15.152 1.00 88.25 94 ASN A O 1
ATOM 788 N N . ASP A 1 95 ? 7.040 -3.574 -17.055 1.00 80.75 95 ASP A N 1
ATOM 789 C CA . ASP A 1 95 ? 8.190 -3.907 -17.905 1.00 80.75 95 ASP A CA 1
ATOM 790 C C . ASP A 1 95 ? 8.916 -2.612 -18.298 1.00 80.75 95 ASP A C 1
ATOM 792 O O . ASP A 1 95 ? 8.905 -2.177 -19.450 1.00 80.75 95 ASP A O 1
ATOM 796 N N . ASP A 1 96 ? 9.438 -1.916 -17.288 1.00 69.44 96 ASP A N 1
ATOM 797 C CA . ASP A 1 96 ? 10.369 -0.820 -17.461 1.00 69.44 96 ASP A CA 1
ATOM 798 C C . ASP A 1 96 ? 11.805 -1.361 -17.397 1.00 69.44 96 ASP A C 1
ATOM 800 O O . ASP A 1 96 ? 12.126 -2.289 -16.657 1.00 69.44 96 ASP A O 1
ATOM 804 N N . LEU A 1 97 ? 12.691 -0.817 -18.236 1.00 60.03 97 LEU A N 1
ATOM 805 C CA . LEU A 1 97 ? 14.126 -1.107 -18.192 1.00 60.03 97 LEU A CA 1
ATOM 806 C C . LEU A 1 97 ? 14.721 -0.442 -16.946 1.00 60.03 97 LEU A C 1
ATOM 808 O O . LEU A 1 97 ? 15.404 0.577 -17.030 1.00 60.03 97 LEU A O 1
ATOM 812 N N . THR A 1 98 ? 14.419 -0.982 -15.772 1.00 59.72 98 THR A N 1
ATOM 813 C CA . THR A 1 98 ? 15.055 -0.590 -14.521 1.00 59.72 98 THR A CA 1
ATOM 814 C C . THR A 1 98 ? 16.314 -1.428 -14.325 1.00 59.72 98 THR A C 1
ATOM 816 O O . THR A 1 98 ? 16.333 -2.425 -13.608 1.00 59.72 98 THR A O 1
ATOM 819 N N . GLU A 1 99 ? 17.383 -1.038 -15.027 1.00 59.09 99 GLU A N 1
ATOM 820 C CA . GLU A 1 99 ? 18.733 -1.531 -14.737 1.00 59.09 99 GLU A CA 1
ATOM 821 C C . GLU A 1 99 ? 19.270 -0.835 -13.474 1.00 59.09 99 GLU A C 1
ATOM 823 O O . GLU A 1 99 ? 19.129 0.379 -13.321 1.00 59.09 99 GLU A O 1
ATOM 828 N N . LEU A 1 100 ? 19.814 -1.644 -12.559 1.00 49.94 100 LEU A N 1
ATOM 829 C CA . LEU A 1 100 ? 20.389 -1.254 -11.262 1.00 49.94 100 LEU A CA 1
ATOM 830 C C . LEU A 1 100 ? 21.520 -0.225 -11.372 1.00 49.94 100 LEU A C 1
ATOM 832 O O . LEU A 1 100 ? 22.405 -0.415 -12.237 1.00 49.94 100 LEU A O 1
#

InterPro domains:
  IPR052320 Cytochrome b5 domain-containing [PTHR21281] (22-99)

Foldseek 3Di:
DDDPDDDPDPDVVVVCVPPPDDDDDDQQDFLLNVVVVCCVVPVCLVQWFKDFPNDTADRRDGCVVSVNDDCPVVCVVVVHDPVVDDGDIDTHDDPDPPDD

Radius of gyration: 17.18 Å; chains: 1; bounding box: 40×50×43 Å

pLDDT: mean 82.86, std 16.25, range [42.59, 98.19]

Organism: Pipistrellus kuhlii (NCBI:txid59472)

Sequence (100 aa):
MPRRGLVAGPNFEFFRRRYFTPIEVGALESMWEILHRYLPHNAHAASYTWKYEGKNLNMECTLEENGIRDEEEEFDILNMDDALHTPAILLYFNDDLTEL

Secondary structure (DSSP, 8-state):
----PPPPPPPHHHHHHHH-------TT-BHHHHHHHHTTT-TTGGGSEEEETTEEPPTTSBTTTTT----HHHHHHTT--GGG-----EEEPP------